Protein AF-A0AAN0NDB5-F1 (afdb_monomer_lite)

Radius of gyration: 15.89 Å; chains: 1; bounding box: 41×17×48 Å

Structure (mmCIF, N/CA/C/O backbone):
data_AF-A0AAN0NDB5-F1
#
_entry.id   AF-A0AAN0NDB5-F1
#
loop_
_atom_site.group_PDB
_atom_site.id
_atom_site.type_symbol
_atom_site.label_atom_id
_atom_site.label_alt_id
_atom_site.label_comp_id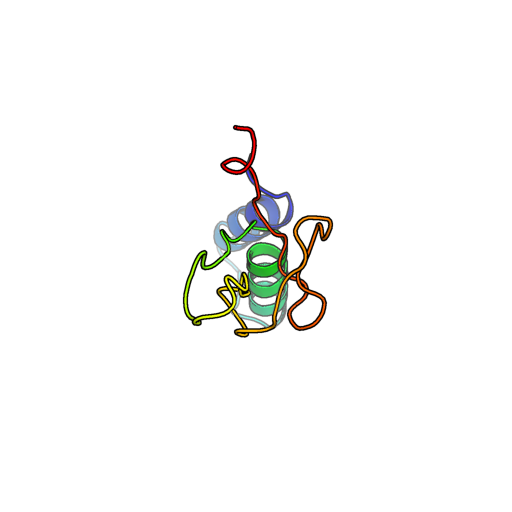
_atom_site.label_asym_id
_atom_site.label_entity_id
_atom_site.label_seq_id
_atom_site.pdbx_PDB_ins_code
_atom_site.Cartn_x
_atom_site.Cartn_y
_atom_site.Cartn_z
_atom_site.occupancy
_atom_site.B_iso_or_equiv
_atom_site.auth_seq_id
_atom_site.auth_comp_id
_atom_site.auth_asym_id
_atom_site.auth_atom_id
_atom_site.pdbx_PDB_model_num
ATOM 1 N N . MET A 1 1 ? 9.257 1.098 11.418 1.00 51.34 1 MET A N 1
ATOM 2 C CA . MET A 1 1 ? 8.697 2.249 12.158 1.00 51.34 1 MET A CA 1
ATOM 3 C C . MET A 1 1 ? 7.186 2.092 12.114 1.00 51.34 1 MET A C 1
ATOM 5 O O . MET A 1 1 ? 6.660 1.923 11.024 1.00 51.34 1 MET A O 1
ATOM 9 N N . MET A 1 2 ? 6.518 2.002 13.261 1.00 62.53 2 MET A N 1
ATOM 10 C CA . MET A 1 2 ? 5.070 1.767 13.323 1.00 62.53 2 MET A CA 1
ATOM 11 C C . MET A 1 2 ? 4.354 3.086 13.017 1.00 62.53 2 MET A C 1
ATOM 13 O O . MET A 1 2 ? 4.736 4.119 13.568 1.00 62.53 2 MET A O 1
ATOM 17 N N . ASN A 1 3 ? 3.403 3.091 12.080 1.00 77.69 3 ASN A N 1
ATOM 18 C CA . ASN A 1 3 ? 2.730 4.333 11.704 1.00 77.69 3 ASN A CA 1
ATOM 19 C C . ASN A 1 3 ? 1.767 4.774 12.833 1.00 77.69 3 ASN A C 1
ATOM 21 O O . ASN A 1 3 ? 1.230 3.946 13.569 1.00 77.69 3 ASN A O 1
ATOM 25 N N . LYS A 1 4 ? 1.544 6.085 12.977 1.00 77.62 4 LYS A N 1
ATOM 26 C CA . LYS A 1 4 ? 0.693 6.662 14.039 1.00 77.62 4 LYS A CA 1
ATOM 27 C C . LYS A 1 4 ? -0.773 6.200 13.986 1.00 77.62 4 LYS A C 1
ATOM 29 O O . LYS A 1 4 ? -1.472 6.255 14.993 1.00 77.62 4 LYS A O 1
ATOM 34 N N . TYR A 1 5 ? -1.244 5.756 12.821 1.00 80.88 5 TYR A N 1
ATOM 35 C CA . TYR A 1 5 ? -2.598 5.234 12.639 1.00 80.88 5 TYR A CA 1
ATOM 36 C C . TYR A 1 5 ? -2.716 3.808 13.179 1.00 80.88 5 TYR A C 1
ATOM 38 O O . TYR A 1 5 ? -3.740 3.469 13.760 1.00 80.88 5 TYR A O 1
ATOM 46 N N . GLN A 1 6 ? -1.648 3.012 13.086 1.00 76.69 6 GLN A N 1
ATOM 47 C CA . GLN A 1 6 ? -1.580 1.674 13.662 1.00 76.69 6 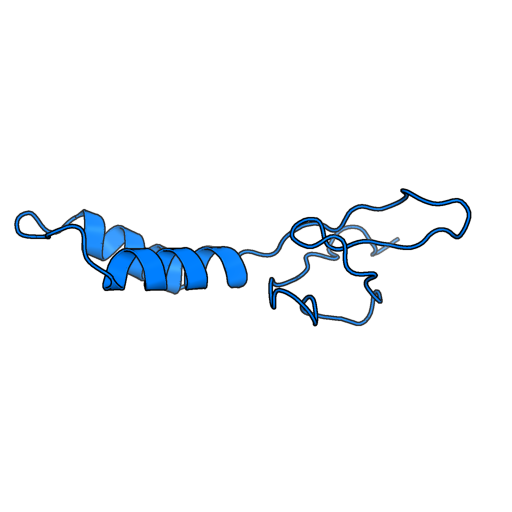GLN A CA 1
ATOM 48 C C . GLN A 1 6 ? -1.633 1.767 15.187 1.00 76.69 6 GLN A C 1
ATOM 50 O O . GLN A 1 6 ? -2.378 1.034 15.822 1.00 76.69 6 GLN A O 1
ATOM 55 N N . GLU A 1 7 ? -0.925 2.737 15.771 1.00 79.56 7 GLU A N 1
ATOM 56 C CA . GLU A 1 7 ? -1.001 3.004 17.208 1.00 79.56 7 GLU A CA 1
ATOM 57 C C . GLU A 1 7 ? -2.418 3.418 17.648 1.00 79.56 7 GLU A C 1
ATOM 59 O O . GLU A 1 7 ? -2.913 2.955 18.675 1.00 79.56 7 GLU A O 1
ATOM 64 N N . ALA A 1 8 ? -3.099 4.266 16.869 1.00 80.06 8 ALA A N 1
ATOM 65 C CA . ALA A 1 8 ? -4.484 4.652 17.143 1.00 80.06 8 ALA A CA 1
ATOM 66 C C . ALA A 1 8 ? -5.453 3.459 17.038 1.00 80.06 8 ALA A C 1
ATOM 68 O O . ALA A 1 8 ? -6.321 3.296 17.897 1.00 80.06 8 ALA A O 1
ATOM 69 N N . LEU A 1 9 ? -5.270 2.607 16.026 1.00 77.75 9 LEU A N 1
ATOM 70 C CA . LEU A 1 9 ? -6.048 1.389 15.816 1.00 77.75 9 LEU A CA 1
ATOM 71 C C . LEU A 1 9 ? -5.877 0.402 16.981 1.00 77.75 9 LEU A C 1
ATOM 73 O O . LEU A 1 9 ? -6.863 -0.118 17.503 1.00 77.75 9 LEU A O 1
ATOM 77 N N . ASP A 1 10 ? -4.641 0.184 17.428 1.00 80.62 10 ASP A N 1
ATOM 78 C CA . ASP A 1 10 ? -4.332 -0.734 18.526 1.00 80.62 10 ASP A CA 1
ATOM 79 C C . ASP A 1 10 ? -4.912 -0.237 19.860 1.00 80.62 10 ASP A C 1
ATOM 81 O O . ASP A 1 10 ? -5.451 -1.025 20.637 1.00 80.62 10 ASP A O 1
ATOM 85 N N . ARG A 1 11 ? -4.881 1.081 20.109 1.00 78.81 11 ARG A N 1
ATOM 86 C CA . ARG A 1 11 ? -5.498 1.694 21.299 1.00 78.81 11 ARG A CA 1
ATOM 87 C C . ARG A 1 11 ? -7.016 1.528 21.330 1.00 78.81 11 ARG A C 1
ATOM 89 O O . ARG A 1 11 ? -7.572 1.322 22.406 1.00 78.81 11 ARG A O 1
ATOM 96 N N . LEU A 1 12 ? -7.684 1.621 20.181 1.00 76.62 12 LEU A N 1
ATOM 97 C CA . LEU A 1 12 ? -9.140 1.470 20.097 1.00 76.62 12 LEU A CA 1
ATOM 98 C C . LEU A 1 12 ? -9.582 0.019 20.287 1.00 76.62 12 LEU A C 1
ATOM 100 O O . LEU A 1 12 ? -10.550 -0.223 21.002 1.00 76.62 12 LEU A O 1
ATOM 104 N N . LYS A 1 13 ? -8.828 -0.949 19.749 1.00 72.00 13 LYS A N 1
ATOM 105 C CA . LYS A 1 13 ? -9.082 -2.386 19.965 1.00 72.00 13 LYS A CA 1
ATOM 106 C C . LYS A 1 13 ? -9.000 -2.809 21.439 1.00 72.00 13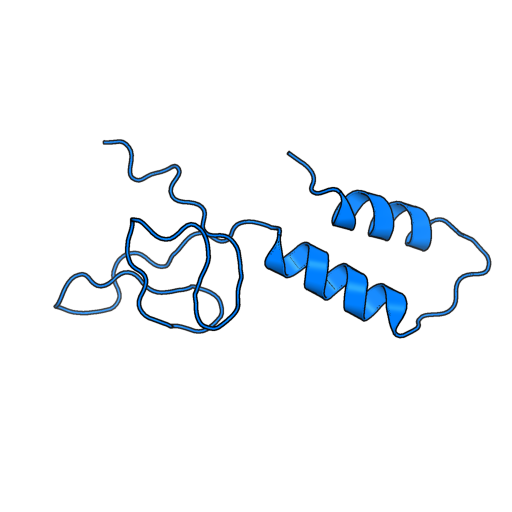 LYS A C 1
ATOM 108 O O . LYS A 1 13 ? -9.574 -3.828 21.803 1.00 72.00 13 LYS A O 1
ATOM 113 N N . LEU A 1 14 ? -8.290 -2.052 22.279 1.00 75.94 14 LEU A N 1
ATOM 114 C CA . LEU A 1 14 ? -8.117 -2.332 23.710 1.00 75.94 14 LEU A CA 1
ATOM 115 C C . LEU A 1 14 ? -9.238 -1.772 24.606 1.00 75.94 14 LEU A C 1
ATOM 117 O O . LEU A 1 14 ? -9.220 -2.018 25.811 1.00 75.94 14 LEU A O 1
ATOM 121 N N . GLN A 1 15 ? -10.201 -1.014 24.072 1.00 75.06 15 GLN A 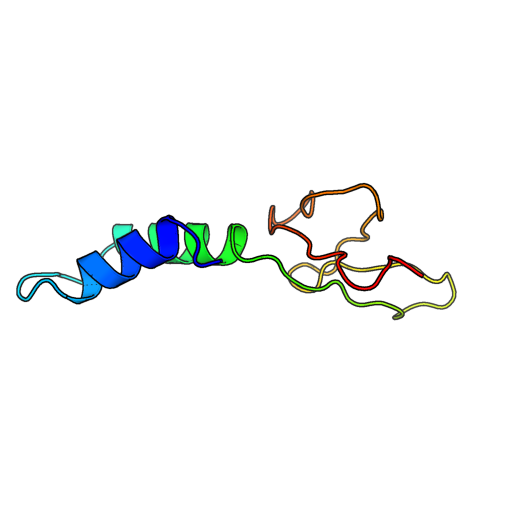N 1
ATOM 122 C CA . GLN A 1 15 ? -11.311 -0.486 24.870 1.00 75.06 15 GLN A CA 1
ATOM 123 C C . GLN A 1 15 ? -12.456 -1.509 24.978 1.00 75.06 15 GLN A C 1
ATOM 125 O O . GLN A 1 15 ? -13.065 -1.876 23.980 1.00 75.06 15 GLN A O 1
ATOM 130 N N . GLU A 1 16 ? -12.797 -1.926 26.205 1.00 54.88 16 GLU A N 1
ATOM 131 C CA . GLU A 1 16 ? -13.805 -2.973 26.491 1.00 54.88 16 GLU A CA 1
ATOM 132 C C . GLU A 1 16 ? -15.248 -2.634 26.056 1.00 54.88 16 GLU A C 1
ATOM 134 O O . GLU A 1 16 ? -16.084 -3.528 25.966 1.00 54.88 16 GLU A O 1
ATOM 139 N N . ASN A 1 17 ? -15.549 -1.366 25.751 1.00 65.06 17 ASN A N 1
ATOM 140 C CA . ASN A 1 17 ? -16.890 -0.895 25.361 1.00 65.06 17 ASN A CA 1
ATOM 141 C C . ASN A 1 17 ? -17.015 -0.557 23.869 1.00 65.06 17 ASN A C 1
ATOM 143 O O . ASN A 1 17 ? -17.922 0.175 23.467 1.00 65.06 17 ASN A O 1
ATOM 147 N N . TRP A 1 18 ? -16.073 -1.012 23.049 1.00 61.72 18 TRP A N 1
ATOM 148 C CA . TRP A 1 18 ? -15.976 -0.546 21.677 1.00 61.72 18 TRP A CA 1
ATOM 149 C C . TRP A 1 18 ? -16.882 -1.355 20.731 1.00 61.72 18 TRP A C 1
ATOM 151 O O . TRP A 1 18 ? -16.906 -2.584 20.772 1.00 61.72 18 TRP A O 1
ATOM 161 N N . GLN A 1 19 ? -17.656 -0.659 19.892 1.00 61.97 19 GLN A N 1
ATOM 162 C CA . GLN A 1 19 ? -18.495 -1.261 18.853 1.00 61.97 19 GLN A CA 1
ATOM 163 C C . GLN A 1 19 ? -17.810 -1.110 17.499 1.00 61.97 19 GLN A C 1
ATOM 165 O O . GLN A 1 19 ? -17.353 -0.020 17.164 1.00 61.97 19 GLN A O 1
ATOM 170 N N . GLU A 1 20 ? -17.777 -2.192 16.720 1.00 60.75 20 GLU A N 1
ATOM 171 C CA . GLU A 1 20 ? -17.270 -2.196 15.348 1.00 60.75 20 GLU A CA 1
ATOM 172 C C . GLU A 1 20 ? -18.061 -1.200 14.486 1.00 60.75 20 GLU A C 1
ATOM 174 O O . GLU A 1 20 ? -19.207 -1.443 14.115 1.00 60.75 20 GLU A O 1
ATOM 179 N N . GLY A 1 21 ? -17.462 -0.029 14.253 1.00 68.44 21 GLY A N 1
ATOM 180 C CA . GLY A 1 21 ? -18.047 1.100 13.531 1.00 68.44 21 GLY A CA 1
ATOM 181 C C . GLY A 1 21 ? -17.160 1.610 12.393 1.00 68.44 21 GLY A C 1
ATOM 182 O O . GLY A 1 21 ? -16.058 1.105 12.151 1.00 68.44 21 GLY A O 1
ATOM 183 N N . ASN A 1 22 ? -17.645 2.643 11.698 1.00 71.06 22 ASN A N 1
ATOM 184 C CA . ASN A 1 22 ? -16.978 3.266 10.547 1.00 71.06 22 ASN A CA 1
ATOM 185 C C . ASN A 1 22 ? -15.555 3.752 10.877 1.00 71.06 22 ASN A C 1
ATOM 187 O O . ASN A 1 22 ? -14.684 3.775 10.013 1.00 71.06 22 ASN A O 1
ATOM 191 N N . GLU A 1 23 ? -15.293 4.120 12.128 1.00 75.50 23 GLU A N 1
ATOM 192 C CA . GLU A 1 23 ? -14.022 4.675 12.584 1.00 75.50 23 GLU A CA 1
ATOM 193 C C . GLU A 1 23 ? -12.862 3.685 12.442 1.00 75.50 23 GLU A C 1
ATOM 195 O O . GLU A 1 23 ? -11.751 4.090 12.106 1.00 75.50 23 GLU A O 1
ATOM 200 N N . LEU A 1 24 ? -13.101 2.389 12.659 1.00 76.12 24 LEU A N 1
ATOM 201 C CA . LEU A 1 24 ? -12.047 1.377 12.557 1.00 76.12 24 LEU A CA 1
ATOM 202 C C . LEU A 1 24 ? -11.755 1.007 11.111 1.00 76.12 24 LEU A C 1
ATOM 204 O O . LEU A 1 24 ? -10.596 0.791 10.774 1.00 76.12 24 LEU A O 1
ATOM 208 N N . GLN A 1 25 ? -12.773 1.028 10.251 1.00 79.00 25 GLN A N 1
ATOM 209 C CA . GLN A 1 25 ? -12.582 0.913 8.806 1.00 79.00 25 GLN A CA 1
ATOM 210 C C . GLN A 1 25 ? -11.755 2.090 8.278 1.00 79.00 25 GLN A C 1
ATOM 212 O O . GLN A 1 25 ? -10.743 1.868 7.624 1.00 79.00 25 GLN A O 1
ATOM 217 N N . ILE A 1 26 ? -12.094 3.324 8.667 1.00 79.62 26 ILE A N 1
ATOM 218 C CA . ILE A 1 26 ? -11.322 4.523 8.302 1.00 79.62 26 ILE A CA 1
ATOM 219 C C . ILE A 1 26 ? -9.879 4.429 8.815 1.00 79.62 26 ILE A C 1
ATOM 221 O O . ILE A 1 26 ? -8.935 4.760 8.098 1.00 79.62 26 ILE A O 1
ATOM 225 N N . LEU A 1 27 ? -9.672 3.976 10.054 1.00 83.00 27 LEU A N 1
ATOM 226 C CA . LEU A 1 27 ? -8.325 3.818 10.601 1.00 83.00 27 LEU A CA 1
ATOM 227 C C . LEU A 1 27 ? -7.540 2.712 9.907 1.00 83.00 27 LEU A C 1
ATOM 229 O O . LEU A 1 27 ? -6.353 2.904 9.665 1.00 83.00 27 LEU A O 1
ATOM 233 N N . GLN A 1 28 ? -8.179 1.597 9.562 1.00 81.81 28 GLN A N 1
ATOM 234 C CA . GLN A 1 28 ? -7.545 0.532 8.796 1.00 81.81 28 GLN A CA 1
ATOM 235 C C . GLN A 1 28 ? -7.150 1.030 7.400 1.00 81.81 28 GLN A C 1
ATOM 237 O O . GLN A 1 28 ? -6.012 0.834 6.994 1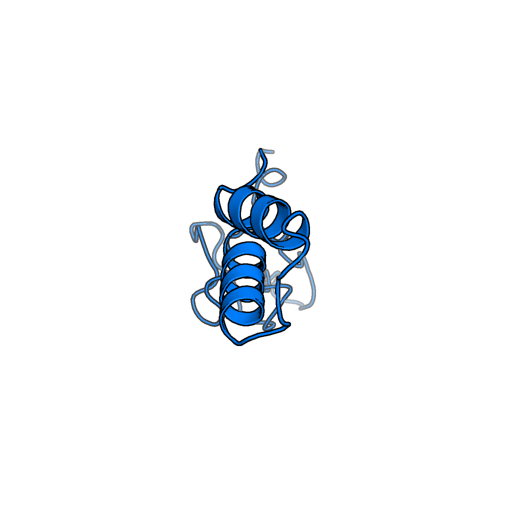.00 81.81 28 GLN A O 1
ATOM 242 N N . GLU A 1 29 ? -8.017 1.780 6.715 1.00 84.38 29 GLU A N 1
ATOM 243 C CA . GLU A 1 29 ? -7.692 2.400 5.423 1.00 84.38 29 GLU A CA 1
ATOM 244 C C . GLU A 1 29 ? -6.504 3.369 5.525 1.00 84.38 29 GLU A C 1
ATOM 246 O O . GLU A 1 29 ? -5.622 3.380 4.663 1.00 84.38 29 GLU A O 1
ATOM 251 N N . LEU A 1 30 ? -6.447 4.181 6.586 1.00 85.38 30 LEU A N 1
ATOM 252 C CA . LEU A 1 30 ? -5.316 5.078 6.835 1.00 85.38 30 LEU A CA 1
ATOM 253 C C . LEU A 1 30 ? -4.033 4.301 7.137 1.00 85.38 30 LEU A C 1
ATOM 255 O O . LEU A 1 30 ? -2.968 4.668 6.640 1.00 85.38 30 LEU A O 1
ATOM 259 N N . VAL A 1 31 ? -4.126 3.228 7.926 1.00 85.19 31 VAL A N 1
ATOM 260 C CA . VAL A 1 31 ? -3.006 2.324 8.205 1.00 85.19 31 VAL A CA 1
ATOM 261 C C . VAL A 1 31 ? -2.476 1.714 6.918 1.00 85.19 31 VAL A C 1
ATOM 263 O O . VAL A 1 31 ? -1.265 1.751 6.698 1.00 85.19 31 VAL A O 1
ATOM 266 N N . ASP A 1 32 ? -3.355 1.184 6.076 1.00 84.25 32 ASP A N 1
ATOM 267 C CA . ASP A 1 32 ? -2.982 0.477 4.855 1.00 84.25 32 ASP A CA 1
ATOM 268 C C . ASP A 1 32 ? -2.310 1.434 3.866 1.00 84.25 32 ASP A C 1
ATOM 270 O O . ASP A 1 32 ? -1.219 1.150 3.370 1.00 84.25 32 ASP A O 1
ATOM 274 N N . ARG A 1 33 ? -2.875 2.634 3.680 1.00 83.25 33 ARG A N 1
ATOM 275 C CA . ARG A 1 33 ? -2.287 3.680 2.827 1.00 83.25 33 ARG A CA 1
ATOM 276 C C . ARG A 1 33 ? -0.910 4.138 3.298 1.00 83.25 33 ARG A C 1
ATOM 278 O O . ARG A 1 33 ? -0.031 4.431 2.486 1.00 83.25 33 ARG A O 1
ATOM 285 N N . GLU A 1 34 ? -0.727 4.247 4.608 1.00 86.44 34 GLU A N 1
ATOM 286 C CA . GLU A 1 34 ? 0.491 4.793 5.207 1.00 86.44 34 GLU A CA 1
ATOM 287 C C . GLU A 1 34 ? 1.568 3.740 5.444 1.00 86.44 34 GLU A C 1
ATOM 289 O O . GLU A 1 34 ? 2.715 4.103 5.711 1.00 86.44 34 GLU A O 1
ATOM 294 N N . THR A 1 35 ? 1.215 2.461 5.340 1.00 86.50 35 THR A N 1
ATOM 295 C CA . THR A 1 35 ? 2.153 1.342 5.371 1.00 86.50 35 THR A CA 1
ATOM 296 C C . THR A 1 35 ? 2.772 1.191 3.983 1.00 86.50 35 THR A C 1
ATOM 298 O O . THR A 1 35 ? 2.070 0.824 3.041 1.00 86.50 35 THR A O 1
ATOM 301 N N . PRO A 1 36 ? 4.077 1.484 3.816 1.00 85.50 36 PRO A N 1
ATOM 302 C CA . PRO A 1 36 ? 4.697 1.451 2.502 1.00 85.50 36 PRO A CA 1
ATOM 303 C C . PRO A 1 36 ? 4.628 0.057 1.878 1.00 85.50 36 PRO A C 1
ATOM 305 O O . PRO A 1 36 ? 4.998 -0.938 2.505 1.00 85.50 36 PRO A O 1
ATOM 308 N N . ILE A 1 37 ? 4.170 -0.011 0.631 1.00 87.00 37 ILE A N 1
ATOM 309 C CA . ILE A 1 37 ? 4.151 -1.241 -0.157 1.00 87.00 37 ILE A CA 1
ATOM 310 C C . ILE A 1 37 ? 5.398 -1.315 -1.025 1.00 87.00 37 ILE A C 1
ATOM 312 O O . ILE A 1 37 ? 5.862 -0.314 -1.571 1.00 87.00 37 ILE A O 1
ATOM 316 N N . ARG A 1 38 ? 5.906 -2.532 -1.217 1.00 87.56 38 ARG A N 1
ATOM 317 C CA . ARG A 1 38 ? 6.939 -2.771 -2.222 1.00 87.56 38 ARG A CA 1
ATOM 318 C C . ARG A 1 38 ? 6.306 -2.869 -3.607 1.00 87.56 38 ARG A C 1
ATOM 320 O O . ARG A 1 38 ? 5.356 -3.651 -3.759 1.00 87.56 38 ARG A O 1
ATOM 327 N N . PRO A 1 39 ? 6.825 -2.137 -4.603 1.00 86.25 39 PRO A N 1
ATOM 328 C CA . PRO A 1 39 ? 6.410 -2.295 -5.986 1.00 86.25 39 PRO A CA 1
ATOM 329 C C . PRO A 1 39 ? 6.590 -3.725 -6.498 1.00 86.25 39 PRO A C 1
ATOM 331 O O . PRO A 1 39 ? 7.258 -4.568 -5.885 1.00 86.25 39 PRO A O 1
ATOM 334 N N . VAL A 1 40 ? 5.954 -4.011 -7.627 1.00 84.81 40 VAL A N 1
ATOM 335 C CA . VAL A 1 40 ? 6.265 -5.193 -8.427 1.00 84.81 40 VAL A CA 1
ATOM 336 C C . VAL A 1 40 ? 7.272 -4.762 -9.484 1.00 84.81 40 VAL A C 1
ATOM 338 O O . VAL A 1 40 ? 6.937 -4.029 -10.412 1.00 84.81 40 VAL A O 1
ATOM 341 N N . GLU A 1 41 ? 8.517 -5.183 -9.296 1.00 68.94 41 GLU A N 1
ATOM 342 C CA . GLU A 1 41 ? 9.576 -5.061 -10.292 1.00 68.94 41 GLU A CA 1
ATOM 343 C C . GLU A 1 41 ? 9.371 -6.175 -11.328 1.00 68.94 41 GLU A C 1
ATOM 345 O O . GLU A 1 41 ? 9.293 -7.345 -10.953 1.00 68.94 41 GLU A O 1
ATOM 350 N N . ASN A 1 42 ? 9.295 -5.819 -12.613 1.00 66.56 42 ASN A N 1
ATOM 351 C CA . ASN A 1 42 ? 9.170 -6.732 -13.758 1.00 66.56 42 ASN A CA 1
ATOM 352 C C . ASN A 1 42 ? 7.852 -7.513 -13.885 1.00 66.56 42 ASN A C 1
ATOM 354 O O . ASN A 1 42 ? 7.715 -8.635 -13.394 1.00 66.56 42 ASN A O 1
ATOM 358 N N . VAL A 1 43 ? 6.931 -6.986 -14.699 1.00 61.03 43 VAL A N 1
ATOM 359 C CA . VAL A 1 43 ? 5.828 -7.794 -15.259 1.00 61.03 43 VAL A CA 1
ATOM 360 C C . VAL A 1 43 ? 5.661 -7.642 -16.775 1.00 61.03 43 VAL A C 1
ATOM 362 O O . VAL A 1 43 ? 4.890 -8.391 -17.372 1.00 61.03 43 VAL A O 1
ATOM 365 N N . ASP A 1 44 ? 6.400 -6.743 -17.432 1.00 68.56 44 ASP A N 1
ATOM 366 C CA . ASP A 1 44 ? 6.295 -6.523 -18.874 1.00 68.56 44 ASP A CA 1
ATOM 367 C C . ASP A 1 44 ? 7.657 -6.449 -19.586 1.00 68.56 44 ASP A C 1
ATOM 369 O O . ASP A 1 44 ? 8.717 -6.326 -18.976 1.00 68.56 44 ASP A O 1
ATOM 373 N N . PHE A 1 45 ? 7.629 -6.553 -20.917 1.00 72.62 45 PHE A N 1
ATOM 374 C CA . PHE A 1 45 ? 8.828 -6.512 -21.767 1.00 72.62 45 PHE A CA 1
ATOM 375 C C . PHE A 1 45 ? 9.549 -5.153 -21.759 1.00 72.62 45 PHE A C 1
ATOM 377 O O . PHE A 1 45 ? 10.643 -5.047 -22.310 1.00 72.62 45 PHE A O 1
ATOM 384 N N . LEU A 1 46 ? 8.928 -4.118 -21.186 1.00 78.19 46 LEU A N 1
ATOM 385 C CA . LEU A 1 46 ? 9.424 -2.743 -21.180 1.00 78.19 46 LEU A CA 1
ATOM 386 C C . LEU A 1 46 ? 10.155 -2.383 -19.881 1.00 78.19 46 LEU A C 1
ATOM 388 O O . LEU A 1 46 ? 10.763 -1.318 -19.815 1.00 78.19 46 LEU A O 1
ATOM 392 N N . GLY A 1 47 ? 10.136 -3.268 -18.878 1.00 80.44 47 GLY A N 1
ATOM 393 C CA . GLY A 1 47 ? 10.775 -3.024 -17.586 1.00 80.44 47 GLY A CA 1
ATOM 394 C C . GLY A 1 47 ? 9.996 -2.041 -16.711 1.00 80.44 47 GLY A C 1
ATOM 395 O O . GLY A 1 47 ? 10.595 -1.372 -15.870 1.00 80.44 47 GLY A O 1
ATOM 396 N N . ASN A 1 48 ? 8.677 -1.936 -16.900 1.00 86.94 48 ASN A N 1
ATOM 397 C CA . ASN A 1 48 ? 7.838 -1.076 -16.078 1.00 86.94 48 ASN A CA 1
ATOM 398 C C . ASN A 1 48 ? 7.711 -1.632 -14.653 1.00 86.94 48 ASN A C 1
ATOM 400 O O . ASN A 1 48 ? 7.642 -2.844 -14.416 1.00 86.94 48 ASN A O 1
ATOM 404 N N . ILE A 1 49 ? 7.650 -0.709 -13.695 1.00 88.69 49 ILE A N 1
ATOM 405 C CA . ILE A 1 49 ? 7.406 -0.995 -12.285 1.00 88.69 49 ILE A CA 1
ATOM 406 C C . ILE A 1 49 ? 5.935 -0.713 -11.996 1.00 88.69 49 ILE A C 1
ATOM 408 O O . ILE A 1 49 ? 5.401 0.305 -12.428 1.00 88.69 49 ILE A O 1
ATOM 412 N N . TYR A 1 50 ? 5.278 -1.597 -11.249 1.00 90.00 50 TYR A N 1
ATOM 413 C CA . TYR A 1 50 ? 3.842 -1.491 -10.992 1.00 90.00 50 TYR A CA 1
ATOM 414 C C . TYR A 1 50 ? 3.522 -1.376 -9.508 1.00 90.00 50 TYR A C 1
ATOM 416 O O . TYR A 1 50 ? 4.161 -1.983 -8.640 1.00 90.00 50 TYR A O 1
ATOM 424 N N . CYS A 1 51 ? 2.467 -0.624 -9.208 1.00 90.62 51 CYS A N 1
ATOM 425 C CA . CYS A 1 51 ? 1.875 -0.580 -7.887 1.00 90.62 51 CYS A CA 1
ATOM 426 C C . CYS A 1 51 ? 1.291 -1.949 -7.548 1.00 90.62 51 CYS A C 1
ATOM 428 O O . CYS A 1 51 ? 0.383 -2.429 -8.218 1.00 90.62 51 CYS A O 1
ATOM 430 N N . ARG A 1 52 ? 1.738 -2.549 -6.443 1.00 88.56 52 ARG A N 1
ATOM 431 C CA . ARG A 1 52 ? 1.238 -3.860 -6.004 1.00 88.56 52 ARG A CA 1
ATOM 432 C C . ARG A 1 52 ? -0.260 -3.877 -5.676 1.00 88.56 52 ARG A C 1
ATOM 434 O O . ARG A 1 52 ? -0.866 -4.938 -5.730 1.00 88.56 52 ARG A O 1
ATOM 441 N N . GLN A 1 53 ? -0.840 -2.731 -5.315 1.00 90.31 53 GLN A N 1
ATOM 442 C CA . GLN A 1 53 ? -2.236 -2.656 -4.872 1.00 90.31 53 GLN A CA 1
ATOM 443 C C . GLN A 1 53 ? -3.228 -2.407 -6.010 1.00 90.31 53 GLN A C 1
ATOM 445 O O . GLN A 1 53 ? -4.294 -3.010 -6.027 1.00 90.31 53 GLN A O 1
ATOM 450 N N . CYS A 1 54 ? -2.901 -1.528 -6.959 1.00 91.12 54 CYS A N 1
ATOM 451 C CA . CYS A 1 54 ? -3.829 -1.142 -8.033 1.00 91.12 54 CYS A CA 1
ATOM 452 C C . CYS A 1 54 ? -3.292 -1.394 -9.446 1.00 91.12 54 CYS A C 1
ATOM 454 O O . CYS A 1 54 ? -3.989 -1.108 -10.413 1.00 91.12 54 CYS A O 1
ATOM 456 N N . ASN A 1 55 ? -2.078 -1.939 -9.571 1.00 90.31 55 ASN A N 1
ATOM 457 C CA . ASN A 1 55 ? -1.415 -2.238 -10.841 1.00 90.31 55 ASN A CA 1
ATOM 458 C C . ASN A 1 55 ? -1.174 -1.016 -11.751 1.00 90.31 55 ASN A C 1
ATOM 460 O O . ASN A 1 55 ? -0.938 -1.169 -12.946 1.00 90.31 55 ASN A O 1
ATOM 464 N N . GLU A 1 56 ? -1.210 0.193 -11.188 1.00 91.69 56 GLU A N 1
ATOM 465 C CA . GLU A 1 56 ? -0.806 1.426 -11.867 1.00 91.69 56 GLU A CA 1
ATOM 466 C C . GLU A 1 56 ? 0.705 1.419 -12.136 1.00 91.69 56 GLU A C 1
ATOM 468 O O . GLU A 1 56 ? 1.474 0.946 -11.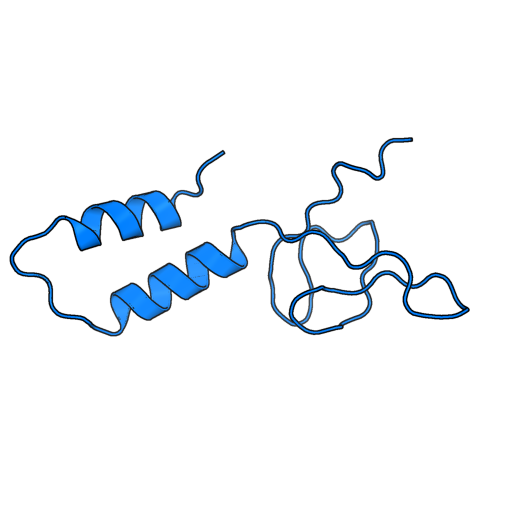293 1.00 91.69 56 GLU A O 1
ATOM 473 N N . VAL A 1 57 ? 1.138 1.961 -13.276 1.00 91.06 57 VAL A N 1
ATOM 474 C CA . VAL A 1 57 ? 2.569 2.131 -13.578 1.00 91.06 57 VAL A CA 1
ATOM 475 C C . VAL A 1 57 ? 3.161 3.161 -12.615 1.00 91.06 57 VAL A C 1
ATOM 477 O O . VAL A 1 57 ? 2.567 4.211 -12.383 1.00 91.06 57 VAL A O 1
ATOM 480 N N . LEU A 1 58 ? 4.314 2.851 -12.028 1.00 89.94 58 LEU A N 1
ATOM 481 C CA . LEU A 1 58 ? 5.007 3.700 -11.066 1.00 89.94 58 LEU A CA 1
ATOM 482 C C . LEU A 1 58 ? 6.301 4.255 -11.649 1.00 89.94 58 LEU A C 1
ATOM 484 O O . LEU A 1 58 ? 7.067 3.531 -12.282 1.00 89.94 58 LEU A O 1
ATOM 488 N N . ASP A 1 59 ? 6.563 5.520 -11.338 1.00 87.75 59 ASP A N 1
ATOM 489 C CA . ASP A 1 59 ? 7.870 6.147 -11.504 1.00 87.75 59 ASP A CA 1
ATOM 490 C C . ASP A 1 59 ? 8.678 6.021 -10.199 1.00 87.75 59 ASP A C 1
ATOM 492 O O . ASP A 1 59 ? 8.114 6.127 -9.106 1.00 87.75 59 ASP A O 1
ATOM 496 N N . VAL A 1 60 ? 9.988 5.792 -10.308 1.00 85.19 60 VAL A N 1
ATOM 497 C CA . VAL A 1 60 ? 10.904 5.626 -9.165 1.00 85.19 60 VAL A CA 1
ATOM 498 C C . VAL A 1 60 ? 10.998 6.875 -8.287 1.00 85.19 60 VAL A C 1
ATOM 500 O O . VAL A 1 60 ? 11.284 6.757 -7.097 1.00 85.19 60 VAL A O 1
ATOM 503 N N . ASP A 1 61 ? 10.693 8.055 -8.834 1.00 86.56 61 ASP A N 1
ATOM 504 C CA . ASP A 1 61 ? 10.695 9.316 -8.085 1.00 86.56 61 ASP A CA 1
ATOM 505 C C . ASP A 1 61 ? 9.426 9.509 -7.230 1.00 86.56 61 ASP A C 1
ATOM 507 O O . ASP A 1 61 ? 9.312 10.465 -6.453 1.00 86.56 61 ASP A O 1
ATOM 511 N N . TRP A 1 62 ? 8.429 8.627 -7.350 1.00 90.19 62 TRP A N 1
ATOM 512 C CA . TRP A 1 62 ? 7.159 8.784 -6.646 1.00 90.19 62 TRP A CA 1
ATOM 513 C C . TRP A 1 62 ? 7.195 8.224 -5.227 1.00 90.19 62 TRP A C 1
ATOM 515 O O . TRP A 1 62 ? 7.439 7.046 -4.998 1.00 90.19 62 TRP A O 1
ATOM 525 N N . VAL A 1 63 ? 6.822 9.048 -4.248 1.00 90.06 63 VAL A N 1
ATOM 526 C CA . VAL A 1 63 ? 6.725 8.634 -2.832 1.00 90.06 63 VAL A CA 1
ATOM 527 C C . VAL A 1 63 ? 5.473 7.784 -2.557 1.00 90.06 63 VAL A C 1
ATOM 529 O O . VAL A 1 63 ? 5.416 7.017 -1.593 1.00 90.06 63 VAL A O 1
ATOM 532 N N . SER A 1 64 ? 4.445 7.912 -3.394 1.00 91.94 64 SER A N 1
ATOM 533 C CA . SER A 1 64 ? 3.169 7.208 -3.258 1.00 91.94 64 SER A CA 1
ATOM 534 C C . SER A 1 64 ? 2.528 6.966 -4.617 1.00 91.94 64 SER A C 1
ATOM 536 O O . SER A 1 64 ? 2.713 7.763 -5.534 1.00 91.94 64 SER A O 1
ATOM 538 N N . CYS A 1 65 ? 1.721 5.914 -4.735 1.00 91.31 65 CYS A N 1
ATOM 539 C CA . CYS A 1 65 ? 0.988 5.627 -5.963 1.00 91.31 65 CYS A CA 1
ATOM 540 C C . CYS A 1 65 ? -0.054 6.727 -6.251 1.00 91.31 65 CYS A C 1
ATOM 542 O O . CYS A 1 65 ? -0.852 7.033 -5.363 1.00 91.31 65 CYS A O 1
ATOM 544 N N . PRO A 1 66 ? -0.125 7.286 -7.472 1.00 91.56 66 PRO A N 1
ATOM 545 C CA . PRO A 1 66 ? -1.078 8.350 -7.796 1.00 91.56 66 PRO A CA 1
ATOM 546 C C . PRO A 1 66 ? -2.530 7.860 -7.818 1.00 91.56 66 PRO A C 1
ATOM 548 O O . PRO A 1 66 ? -3.443 8.648 -7.595 1.00 91.56 66 PRO A O 1
ATOM 551 N N . CYS A 1 67 ? -2.749 6.565 -8.066 1.00 92.38 67 CYS A N 1
ATOM 552 C CA . CYS A 1 67 ? -4.079 5.972 -8.126 1.00 92.38 67 CYS A CA 1
ATOM 553 C C . CYS A 1 67 ? -4.612 5.645 -6.721 1.00 92.38 67 CYS A C 1
ATOM 555 O O . CYS A 1 67 ? -5.615 6.207 -6.285 1.00 92.38 67 CYS A O 1
ATOM 557 N N . CYS A 1 68 ? -3.926 4.772 -5.974 1.00 89.62 68 CYS A N 1
ATOM 558 C CA . CYS A 1 68 ? -4.420 4.280 -4.681 1.00 89.62 68 CYS A CA 1
ATOM 559 C C . CYS A 1 68 ? -3.816 4.979 -3.454 1.00 89.62 68 CYS A C 1
ATOM 561 O O . CYS A 1 68 ? -4.129 4.602 -2.325 1.00 89.62 68 CYS A O 1
ATOM 563 N N . GLN A 1 69 ? -2.925 5.958 -3.655 1.00 89.62 69 GLN A N 1
ATOM 564 C CA . GLN A 1 69 ? -2.294 6.773 -2.606 1.00 89.62 69 GLN A CA 1
ATOM 565 C C . GLN A 1 69 ? -1.536 5.976 -1.532 1.00 89.62 69 GLN A C 1
ATOM 567 O O . GLN A 1 69 ? -1.217 6.523 -0.476 1.00 89.62 69 GLN A O 1
ATOM 572 N N . HIS A 1 70 ? -1.230 4.702 -1.787 1.00 90.31 70 HIS A N 1
ATOM 573 C CA . HIS A 1 70 ? -0.357 3.920 -0.921 1.00 90.31 70 HIS A CA 1
ATOM 574 C C . HIS A 1 70 ? 1.072 4.431 -1.042 1.00 90.31 70 HIS A C 1
ATOM 576 O O . HIS A 1 70 ? 1.556 4.671 -2.154 1.00 90.31 70 HIS A O 1
ATOM 582 N N . LYS A 1 71 ? 1.754 4.568 0.094 1.00 91.44 71 LYS A N 1
ATOM 583 C CA . LYS A 1 71 ? 3.183 4.886 0.118 1.00 91.44 71 LYS A CA 1
ATOM 584 C C . LYS A 1 71 ? 3.995 3.781 -0.537 1.00 91.44 71 LYS A C 1
ATOM 586 O O . LYS A 1 71 ? 3.657 2.605 -0.417 1.00 91.44 71 LYS A O 1
ATOM 591 N N . ILE A 1 72 ? 5.075 4.162 -1.202 1.00 90.38 72 ILE A N 1
ATOM 592 C CA . ILE A 1 72 ? 5.945 3.231 -1.909 1.00 90.38 72 ILE A CA 1
ATOM 593 C C . ILE A 1 72 ? 7.259 3.077 -1.140 1.00 90.38 72 ILE A C 1
ATOM 595 O O . ILE A 1 72 ? 7.852 4.057 -0.693 1.00 90.38 72 ILE A O 1
ATOM 599 N N . ASP A 1 73 ? 7.692 1.831 -0.964 1.00 90.06 73 ASP A N 1
ATOM 600 C CA . ASP A 1 73 ? 8.994 1.473 -0.404 1.00 90.06 73 ASP A CA 1
ATOM 601 C C . ASP A 1 73 ? 9.994 1.166 -1.528 1.00 90.06 73 ASP A C 1
ATOM 603 O O . ASP A 1 73 ? 9.925 0.100 -2.144 1.00 90.06 73 ASP A O 1
ATOM 607 N N . TRP A 1 74 ? 10.934 2.089 -1.756 1.00 85.06 74 TRP A N 1
ATOM 608 C CA . TRP A 1 74 ? 12.020 1.967 -2.739 1.00 85.06 74 TRP A CA 1
ATOM 609 C C . TRP A 1 74 ? 13.349 1.476 -2.149 1.00 85.06 74 TRP A C 1
ATOM 611 O O . TRP A 1 74 ? 14.355 1.473 -2.852 1.00 85.06 74 TRP A O 1
ATOM 621 N N . SER A 1 75 ? 13.391 1.050 -0.880 1.00 78.56 75 SER A N 1
ATOM 622 C CA . SER A 1 75 ? 14.630 0.759 -0.122 1.00 78.56 75 SER A CA 1
ATOM 623 C C . SER A 1 75 ? 15.533 -0.375 -0.659 1.00 78.56 75 SER A C 1
ATOM 625 O O . SER A 1 75 ? 16.484 -0.774 0.009 1.00 78.56 75 SER A O 1
ATOM 627 N N . LYS A 1 76 ? 15.274 -0.903 -1.861 1.00 60.34 76 LYS A N 1
ATOM 628 C CA . LYS A 1 76 ? 16.142 -1.848 -2.582 1.00 60.34 76 LYS A CA 1
ATOM 629 C C . LYS A 1 76 ? 16.722 -1.317 -3.900 1.00 60.34 76 LYS A C 1
ATOM 631 O O . LYS A 1 76 ? 17.523 -2.024 -4.501 1.00 60.34 76 LYS A O 1
ATOM 636 N N . ASN A 1 77 ? 16.376 -0.096 -4.310 1.00 52.69 77 ASN A N 1
ATOM 637 C CA . ASN A 1 77 ? 16.900 0.525 -5.532 1.00 52.69 77 ASN A CA 1
ATOM 638 C C . ASN A 1 77 ? 18.176 1.360 -5.307 1.00 52.69 77 ASN A C 1
ATOM 640 O O . ASN A 1 77 ? 18.676 1.963 -6.251 1.00 52.69 77 ASN A O 1
ATOM 644 N N . GLU A 1 78 ? 18.728 1.383 -4.089 1.00 38.34 78 GLU A N 1
ATOM 645 C CA . GLU A 1 78 ? 20.104 1.841 -3.855 1.00 38.34 78 GLU A CA 1
ATOM 646 C C . GLU A 1 78 ? 21.074 0.702 -4.218 1.00 38.34 78 GLU A C 1
ATOM 648 O O . GLU A 1 78 ? 21.379 -0.158 -3.388 1.00 38.34 78 GLU A O 1
ATOM 653 N N . ALA A 1 79 ? 21.509 0.675 -5.480 1.00 37.59 79 ALA A N 1
ATOM 654 C CA . ALA A 1 79 ? 22.627 -0.131 -5.972 1.00 37.59 79 ALA A CA 1
ATOM 655 C C . ALA A 1 79 ? 23.769 0.784 -6.429 1.00 37.59 79 ALA A C 1
ATOM 657 O O . ALA A 1 79 ? 23.470 1.818 -7.071 1.00 37.59 79 ALA A O 1
#

pLDDT: mean 79.18, std 12.29, range [37.59, 92.38]

Sequence (79 aa):
MMNKYQEALDRLKLQENWQEGNELQILQELVDRETPIRPVENVDFLGNIYCRQCNEVLDVDWVSCPCCQHKIDWSKNEA

Foldseek 3Di:
DQDPLNVVLVVQVPDPPHDPDPVNVVSVLVRQQAPADEWDQDDDPVRFIADPPPRDTDDLPDQADPPSNRGHDPVVVPD

Secondary structure (DSSP, 8-state):
---HHHHHHHHHHT-TT----HHHHHHHHHHHHHSPBPPEE--STT--EE-TTT--EE-TT-SB-TTT--BB--TT---